Protein AF-A0A3G2G9F5-F1 (afdb_monomer_lite)

pLDDT: mean 75.47, std 19.1, range [37.78, 97.94]

Radius of gyration: 26.46 Å; chains: 1; bounding box: 76×38×50 Å

Foldseek 3Di:
DPPVVVVVVVVVPPPDDDDDDDDPDDDDPVQPDQDQKDKDQDDDDPDPDDRDPPQIKIFGDDSNHTAKIFKDFDQDPVRDTDIDRPKMWGWDDDDQWIWIWIQDPVRDIKIWIFGHDPNHTDDIDIDD

Sequence (128 aa):
MQKYLYILFILCLTSCSGNDDSSENQFNDSALLEPNKILTYYAELPTVGSLNSNWYYEFFYENGKLKRMNGKLVKQYNGIEMFSNSPYSTLSYSANQVIIEHSETDGDIKKVINTFDNDRLKKSEMYS

Structure (mmCIF, N/CA/C/O backbone):
data_AF-A0A3G2G9F5-F1
#
_entry.id   AF-A0A3G2G9F5-F1
#
loop_
_atom_site.group_PDB
_atom_site.id
_atom_site.type_symbol
_atom_site.label_atom_id
_atom_site.label_alt_id
_atom_site.label_comp_id
_atom_site.label_asym_id
_atom_site.label_entity_id
_atom_site.label_seq_id
_atom_site.pdbx_PDB_ins_code
_atom_site.Cartn_x
_atom_site.Cartn_y
_atom_site.Cartn_z
_atom_site.occupancy
_atom_site.B_iso_or_equiv
_atom_site.auth_seq_id
_atom_site.auth_comp_id
_atom_site.auth_asym_id
_atom_site.auth_atom_id
_atom_site.pdbx_PDB_model_num
ATOM 1 N N . MET A 1 1 ? -57.052 -12.149 -33.882 1.00 51.47 1 MET A N 1
ATOM 2 C CA . MET A 1 1 ? -55.911 -12.423 -32.982 1.00 51.47 1 MET A CA 1
ATOM 3 C C . MET A 1 1 ? -56.198 -11.861 -31.586 1.00 51.47 1 MET A C 1
ATOM 5 O O . MET A 1 1 ? -55.617 -10.864 -31.201 1.00 51.47 1 MET A O 1
ATOM 9 N N . GLN A 1 2 ? -57.141 -12.447 -30.839 1.00 51.53 2 GLN A N 1
ATOM 10 C CA . 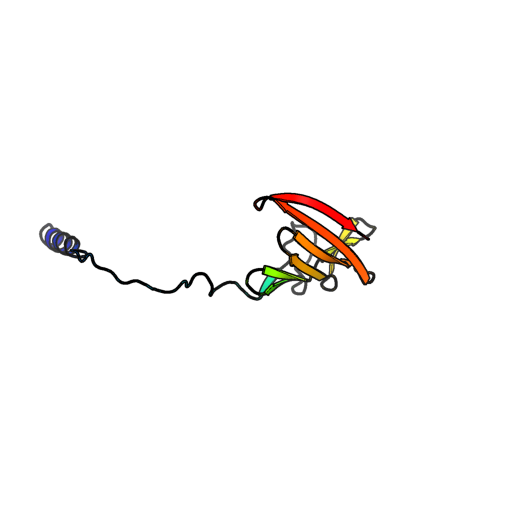GLN A 1 2 ? -57.460 -11.996 -29.466 1.00 51.53 2 GLN A CA 1
ATOM 11 C C . GLN A 1 2 ? -57.664 -13.153 -28.474 1.00 51.53 2 GLN A C 1
ATOM 13 O O . GLN A 1 2 ? -57.792 -12.917 -27.282 1.00 51.53 2 GLN A O 1
ATOM 18 N N . LYS A 1 3 ? -57.651 -14.415 -28.931 1.00 53.75 3 LYS A N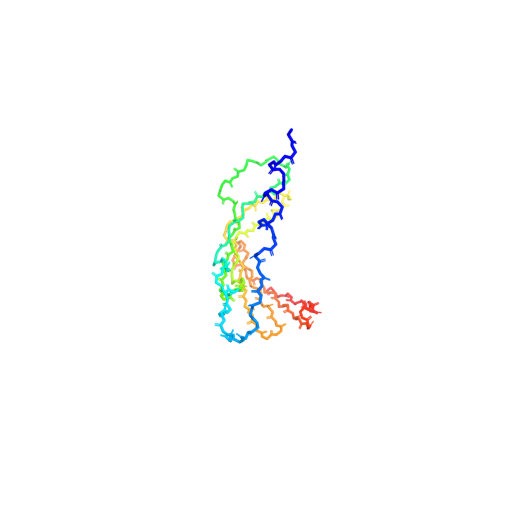 1
ATOM 19 C CA . LYS A 1 3 ? -57.916 -15.579 -28.066 1.00 53.75 3 LYS A CA 1
ATOM 20 C C . LYS A 1 3 ? -56.656 -16.170 -27.419 1.00 53.75 3 LYS A C 1
ATOM 22 O O . LYS A 1 3 ? -56.751 -16.763 -26.356 1.00 53.75 3 LYS A O 1
ATOM 27 N N . TYR A 1 4 ? -55.478 -15.948 -28.008 1.00 57.66 4 TYR A N 1
ATOM 28 C CA . TYR A 1 4 ? -54.206 -16.445 -27.463 1.00 57.66 4 TYR A CA 1
ATOM 29 C C . TYR A 1 4 ? -53.607 -15.543 -26.372 1.00 57.66 4 TYR A C 1
ATOM 31 O O . TYR A 1 4 ? -52.777 -15.999 -25.596 1.00 57.66 4 TYR A O 1
ATOM 39 N N . LEU A 1 5 ? -54.060 -14.287 -26.270 1.00 56.94 5 LEU A N 1
ATOM 40 C CA . LEU A 1 5 ? -53.585 -13.340 -25.253 1.00 56.94 5 LEU A CA 1
ATOM 41 C C . LEU A 1 5 ? -54.119 -13.659 -23.846 1.00 56.94 5 LEU A C 1
ATOM 43 O O . LEU A 1 5 ? -53.449 -13.373 -22.861 1.00 56.94 5 LEU A O 1
ATOM 47 N N . TYR A 1 6 ? -55.281 -14.309 -23.747 1.00 57.06 6 TYR A N 1
ATOM 48 C CA . TYR A 1 6 ? -55.882 -14.659 -22.457 1.00 57.06 6 TYR A CA 1
ATOM 49 C C . TYR A 1 6 ? -55.204 -15.850 -21.768 1.00 57.06 6 TYR A C 1
ATOM 51 O O . TYR A 1 6 ? -55.180 -15.905 -20.543 1.00 57.06 6 TYR A O 1
ATOM 59 N N . ILE A 1 7 ? -54.609 -16.774 -22.529 1.00 60.19 7 ILE A N 1
ATOM 60 C CA . ILE A 1 7 ? -53.937 -17.954 -21.960 1.00 60.19 7 ILE A CA 1
ATOM 61 C C . ILE A 1 7 ? -52.603 -17.562 -21.303 1.00 60.19 7 ILE A C 1
ATOM 63 O O . ILE A 1 7 ? -52.233 -18.138 -20.284 1.00 60.19 7 ILE A O 1
ATOM 67 N N . LEU A 1 8 ? -51.918 -16.533 -21.820 1.00 57.06 8 LEU A N 1
ATOM 68 C CA . LEU A 1 8 ? -50.660 -16.050 -21.242 1.00 57.06 8 LEU A CA 1
ATOM 69 C C . LEU A 1 8 ? -50.870 -15.316 -19.904 1.00 57.06 8 LEU A C 1
ATOM 71 O O . LEU A 1 8 ? -50.005 -15.360 -19.038 1.00 57.06 8 LEU A O 1
ATOM 75 N N . PHE A 1 9 ? -52.026 -14.672 -19.714 1.00 56.81 9 PHE A N 1
ATOM 76 C CA . PHE A 1 9 ? -52.287 -13.844 -18.531 1.00 56.81 9 PHE A CA 1
ATOM 77 C C . PHE A 1 9 ? -52.652 -14.664 -17.280 1.00 56.81 9 PHE A C 1
ATOM 79 O O . PHE A 1 9 ? -52.413 -14.223 -16.160 1.00 56.81 9 PHE A O 1
ATOM 86 N N . ILE A 1 10 ? -53.185 -15.880 -17.450 1.00 59.94 10 ILE A N 1
ATOM 87 C CA . ILE A 1 10 ? -53.574 -16.755 -16.328 1.00 59.94 10 ILE A CA 1
ATOM 88 C C . ILE A 1 10 ? -52.352 -17.474 -15.720 1.00 59.94 10 ILE A C 1
ATOM 90 O O . ILE A 1 10 ? -52.340 -17.758 -14.526 1.00 59.94 10 ILE A O 1
ATOM 94 N N . LEU A 1 11 ? -51.284 -17.689 -16.499 1.00 56.62 11 LEU A N 1
ATOM 95 C CA . LEU A 1 11 ? -50.039 -18.318 -16.030 1.00 56.62 11 LEU A CA 1
ATOM 96 C C . LEU A 1 11 ? -49.161 -17.404 -15.155 1.00 56.62 11 LEU A C 1
ATOM 98 O O . LEU A 1 11 ? -48.253 -17.898 -14.494 1.00 56.62 11 LEU A O 1
ATOM 102 N N . CYS A 1 12 ? -49.432 -16.095 -15.102 1.00 57.22 12 CYS A N 1
ATOM 103 C CA . CYS A 1 12 ? -48.667 -15.155 -14.274 1.00 57.22 12 CYS A CA 1
ATOM 104 C C . CYS A 1 12 ? -49.163 -15.036 -12.822 1.00 57.22 12 CYS A C 1
ATOM 106 O O . CYS A 1 12 ? -48.527 -14.340 -12.036 1.00 57.22 12 CYS A O 1
ATOM 108 N N . LEU A 1 13 ? -50.270 -15.689 -12.444 1.00 57.03 13 LEU A N 1
ATOM 109 C CA . LEU A 1 13 ? -50.886 -15.518 -11.118 1.00 57.03 13 LEU A CA 1
ATOM 110 C C . LEU A 1 13 ? -50.685 -16.706 -10.158 1.00 57.03 13 LEU A C 1
ATOM 112 O O . LEU A 1 13 ? -51.228 -16.682 -9.057 1.00 57.03 13 LEU A O 1
ATOM 116 N N . THR A 1 14 ? -49.901 -17.730 -10.525 1.00 56.88 14 THR A N 1
ATOM 117 C CA . THR A 1 14 ? -49.700 -18.936 -9.688 1.00 56.88 14 THR A CA 1
ATOM 118 C C . THR A 1 14 ? -48.262 -19.186 -9.228 1.00 56.88 14 THR A C 1
ATOM 120 O O . THR A 1 14 ? -47.968 -20.271 -8.732 1.00 56.88 14 THR A O 1
ATOM 123 N N . SER A 1 15 ? -47.356 -18.213 -9.331 1.00 47.09 15 SER A N 1
ATOM 124 C CA . SER A 1 15 ? -46.030 -18.315 -8.706 1.00 47.09 15 SER A CA 1
ATOM 125 C C . SER A 1 15 ? -45.954 -17.401 -7.482 1.00 47.09 15 SER A C 1
ATOM 127 O O . SER A 1 15 ? -45.954 -16.183 -7.621 1.00 47.09 15 SER A O 1
ATOM 129 N N . CYS A 1 16 ? -45.866 -18.039 -6.310 1.00 52.16 16 CYS A N 1
ATOM 130 C CA . CYS A 1 16 ? -45.730 -17.494 -4.949 1.00 52.16 16 CYS A CA 1
ATOM 131 C C . CYS A 1 16 ? -47.026 -17.278 -4.149 1.00 52.16 16 CYS A C 1
ATOM 133 O O . CYS A 1 16 ? -47.279 -16.212 -3.595 1.00 52.16 16 CYS A O 1
ATOM 135 N N . SER A 1 17 ? -47.794 -18.362 -4.000 1.00 46.00 17 SER A N 1
ATOM 136 C CA . SER A 1 17 ? -48.597 -18.619 -2.799 1.00 46.00 17 SER A CA 1
ATOM 137 C C . SER A 1 17 ? -47.723 -19.302 -1.735 1.00 46.00 17 SER A C 1
ATOM 139 O O . SER A 1 17 ? -47.379 -20.467 -1.902 1.00 46.00 17 SER A O 1
ATOM 141 N N . GLY A 1 18 ? -47.384 -18.537 -0.692 1.00 47.59 18 GLY A N 1
ATOM 142 C CA . GLY A 1 18 ? -47.206 -18.895 0.726 1.00 47.59 18 GLY A CA 1
ATOM 143 C C . GLY A 1 18 ? -46.515 -20.197 1.147 1.00 47.59 18 GLY A C 1
ATOM 144 O O . GLY A 1 18 ? -47.042 -21.283 0.932 1.00 47.59 18 GLY A O 1
ATOM 145 N N . ASN A 1 19 ? -45.436 -20.043 1.921 1.00 42.97 19 ASN A N 1
ATOM 146 C CA . ASN A 1 19 ? -45.363 -20.611 3.271 1.00 42.97 19 ASN A CA 1
ATOM 147 C C . ASN A 1 19 ? -44.388 -19.777 4.124 1.00 42.97 19 ASN A C 1
ATOM 149 O O . ASN A 1 19 ? -43.193 -19.733 3.837 1.00 42.97 19 ASN A O 1
ATOM 153 N N . ASP A 1 20 ? -44.919 -19.114 5.153 1.00 56.81 20 ASP A N 1
ATOM 154 C CA . ASP A 1 20 ? -44.152 -18.743 6.342 1.00 56.81 20 ASP A CA 1
ATOM 155 C C . ASP A 1 20 ? -43.843 -20.040 7.103 1.00 56.81 20 ASP A C 1
ATOM 157 O O . ASP A 1 20 ? -44.770 -20.776 7.431 1.00 56.81 20 ASP A O 1
ATOM 161 N N . ASP A 1 21 ? -42.561 -20.355 7.299 1.00 44.06 21 ASP A N 1
ATOM 162 C CA . ASP A 1 21 ? -42.009 -20.853 8.568 1.00 44.06 21 ASP A CA 1
ATOM 163 C C . ASP A 1 21 ? -40.514 -21.192 8.426 1.00 44.06 21 ASP A C 1
ATOM 165 O O . ASP A 1 21 ? -40.097 -22.016 7.615 1.00 44.06 21 ASP A O 1
ATOM 169 N N . SER A 1 22 ? -39.723 -20.510 9.257 1.00 49.06 22 SER A N 1
ATOM 170 C CA . SER A 1 22 ? -38.425 -20.898 9.822 1.00 49.06 22 SER A CA 1
ATOM 171 C C . SER A 1 22 ? -37.536 -21.887 9.049 1.00 49.06 22 SER A C 1
ATOM 173 O O . SER A 1 22 ? -37.674 -23.106 9.160 1.00 49.06 22 SER A O 1
ATOM 175 N N . SER A 1 23 ? -36.457 -21.359 8.478 1.00 38.97 23 SER A N 1
ATOM 176 C CA . SER A 1 23 ? -35.171 -22.057 8.475 1.00 38.97 23 SER A CA 1
ATOM 177 C C . SER A 1 23 ? -34.062 -21.056 8.779 1.00 38.97 23 SER A C 1
ATOM 179 O O . SER A 1 23 ? -33.673 -20.247 7.937 1.00 38.97 23 SER A O 1
ATOM 181 N N . GLU A 1 24 ? -33.599 -21.104 10.027 1.00 39.72 24 GLU A N 1
ATOM 182 C CA . GLU A 1 24 ? -32.298 -20.599 10.445 1.00 39.72 24 GLU A CA 1
ATOM 183 C C . GLU A 1 24 ? -31.192 -21.125 9.513 1.00 39.72 24 GLU A C 1
ATOM 185 O O . GLU A 1 24 ? -31.254 -22.252 9.021 1.00 39.72 24 GLU A O 1
ATOM 190 N N . ASN A 1 25 ? -30.137 -20.323 9.357 1.00 44.91 25 ASN A N 1
ATOM 191 C CA . ASN A 1 25 ? -28.839 -20.704 8.800 1.00 44.91 25 ASN A CA 1
ATOM 192 C C . ASN A 1 25 ? -28.811 -21.122 7.321 1.00 44.91 25 ASN A C 1
ATOM 194 O O . ASN A 1 25 ? -28.642 -22.291 6.982 1.00 44.91 25 ASN A O 1
ATOM 198 N N . GLN A 1 26 ? -28.739 -20.128 6.435 1.00 37.78 26 GLN A N 1
ATOM 199 C CA . GLN A 1 26 ? -27.874 -20.247 5.261 1.00 37.78 26 GLN A CA 1
ATOM 200 C C . GLN A 1 26 ? -26.750 -19.220 5.358 1.00 37.78 26 GLN A C 1
ATOM 202 O O . GLN A 1 26 ? -26.914 -18.043 5.064 1.00 37.78 26 GLN A O 1
ATOM 207 N N . PHE A 1 27 ? -25.645 -19.725 5.909 1.00 39.97 27 PHE A N 1
ATOM 208 C CA . PHE A 1 27 ? -24.253 -19.367 5.660 1.00 39.97 27 PHE A CA 1
ATOM 209 C C . PHE A 1 27 ? -23.979 -17.987 5.043 1.00 39.97 27 PHE A C 1
ATOM 211 O O . PHE A 1 27 ? -24.272 -17.716 3.883 1.00 39.97 27 PHE A O 1
ATOM 218 N N . ASN A 1 28 ? -23.281 -17.174 5.836 1.00 41.59 28 ASN A N 1
ATOM 219 C CA . ASN A 1 28 ? -22.475 -16.036 5.412 1.00 41.59 28 ASN A CA 1
ATOM 220 C C . ASN A 1 28 ? -21.570 -16.406 4.218 1.00 41.59 28 ASN A C 1
ATOM 222 O O . ASN A 1 28 ? -20.438 -16.835 4.422 1.00 41.59 28 ASN A O 1
ATOM 226 N N . ASP A 1 29 ? -22.040 -16.213 2.987 1.00 44.72 29 ASP A N 1
ATOM 227 C CA . ASP A 1 29 ? -21.228 -16.414 1.773 1.00 44.72 29 ASP A CA 1
ATOM 228 C C . ASP A 1 29 ? -20.535 -15.118 1.304 1.00 44.72 29 ASP A C 1
ATOM 230 O O . ASP A 1 29 ? -19.817 -15.082 0.308 1.00 44.72 29 ASP A O 1
ATOM 234 N N . SER A 1 30 ? -20.678 -14.029 2.067 1.00 47.12 30 SER A N 1
ATOM 235 C CA . SER A 1 30 ? -20.002 -12.752 1.798 1.00 47.12 30 SER A CA 1
ATOM 236 C C . SER A 1 30 ? -18.502 -12.768 2.128 1.00 47.12 30 SER A C 1
ATOM 238 O O . SER A 1 30 ? -17.810 -11.799 1.840 1.00 47.12 30 SER A O 1
ATOM 240 N N . ALA A 1 31 ? -17.988 -13.845 2.736 1.00 50.66 31 ALA A N 1
ATOM 241 C CA . ALA A 1 31 ? -16.578 -13.988 3.108 1.00 50.66 31 ALA A CA 1
ATOM 242 C C . ALA A 1 31 ? -15.711 -14.682 2.033 1.00 50.66 31 ALA A C 1
ATOM 244 O O . ALA A 1 31 ? -14.516 -14.868 2.250 1.00 50.66 31 ALA A O 1
ATOM 245 N N . LEU A 1 32 ? -16.285 -15.099 0.895 1.00 51.31 32 LEU A N 1
ATOM 246 C CA . LEU A 1 32 ? -15.666 -16.099 0.009 1.00 51.31 32 LEU A CA 1
ATOM 247 C C . LEU A 1 32 ? -15.158 -15.593 -1.352 1.00 51.31 32 LEU A C 1
ATOM 249 O O . LEU A 1 32 ? -14.731 -16.405 -2.169 1.00 51.31 32 LEU A O 1
ATOM 253 N N . LEU A 1 33 ? -15.149 -14.282 -1.621 1.00 57.72 33 LEU A N 1
ATOM 254 C CA . LEU A 1 33 ? -14.726 -13.750 -2.930 1.00 57.72 33 LEU A CA 1
ATOM 255 C C . LEU A 1 33 ? -13.863 -12.478 -2.856 1.00 57.72 33 LEU A C 1
ATOM 257 O O . LEU A 1 33 ? -13.881 -11.664 -3.777 1.00 57.72 33 LEU A O 1
ATOM 261 N N . GLU A 1 34 ? -13.083 -12.283 -1.793 1.00 58.97 34 GLU A N 1
ATOM 262 C CA . GLU A 1 34 ? -12.085 -11.207 -1.792 1.00 58.97 34 GLU A CA 1
ATOM 263 C C . GLU A 1 34 ? -10.792 -11.692 -2.476 1.00 58.97 34 GLU A C 1
ATOM 265 O O . GLU A 1 34 ? -10.242 -12.730 -2.098 1.00 58.97 34 GLU A O 1
ATOM 270 N N . PRO A 1 35 ? -10.300 -11.004 -3.525 1.00 66.31 35 PRO A N 1
ATOM 271 C CA . PRO A 1 35 ? -9.149 -11.473 -4.279 1.00 66.31 35 PRO A CA 1
ATOM 272 C C . PRO A 1 35 ? -7.880 -11.388 -3.429 1.00 66.31 35 PRO A C 1
ATOM 274 O O . PRO A 1 35 ? -7.479 -10.314 -2.992 1.00 66.31 35 PRO A O 1
ATOM 277 N N . ASN A 1 36 ? -7.172 -12.509 -3.284 1.00 71.00 36 ASN A N 1
ATOM 278 C CA . ASN A 1 36 ? -5.865 -12.538 -2.616 1.00 71.00 36 ASN A CA 1
ATOM 279 C C . ASN A 1 36 ? -4.810 -11.674 -3.340 1.00 71.00 36 ASN A C 1
ATOM 281 O O . ASN A 1 36 ? -3.801 -11.290 -2.743 1.00 71.00 36 ASN A O 1
ATOM 285 N N . LYS A 1 37 ? -5.023 -11.369 -4.632 1.00 72.56 37 LYS A N 1
ATOM 286 C CA . LYS A 1 37 ? -4.145 -10.525 -5.447 1.00 72.56 37 LYS A CA 1
ATOM 287 C C . LYS A 1 37 ? -4.920 -9.727 -6.500 1.00 72.56 37 LYS A C 1
ATOM 289 O O . LYS A 1 37 ? -5.755 -10.296 -7.197 1.00 72.56 37 LYS A O 1
ATOM 294 N N . ILE A 1 38 ? -4.582 -8.447 -6.671 1.00 78.94 38 ILE A N 1
ATOM 295 C CA . ILE A 1 38 ? -5.046 -7.599 -7.785 1.00 78.94 38 ILE A CA 1
ATOM 296 C C . ILE A 1 38 ? -3.829 -7.095 -8.569 1.00 78.94 38 ILE A C 1
ATOM 298 O O . ILE A 1 38 ? -2.797 -6.765 -7.982 1.00 78.94 38 ILE A O 1
ATOM 302 N N . LEU A 1 39 ? -3.956 -7.044 -9.897 1.00 73.56 39 LEU A N 1
ATOM 303 C CA . LEU A 1 39 ? -2.978 -6.458 -10.810 1.00 73.56 39 LEU A CA 1
ATOM 304 C C . LEU A 1 39 ? -3.631 -5.302 -11.563 1.00 73.56 39 LEU A C 1
ATOM 306 O O . LEU A 1 39 ? -4.647 -5.502 -12.226 1.00 73.56 39 LEU A O 1
ATOM 310 N N . THR A 1 40 ? -3.024 -4.119 -11.492 1.00 73.56 40 THR A N 1
ATOM 311 C CA . THR A 1 40 ? -3.464 -2.950 -12.262 1.00 73.56 40 THR A CA 1
ATOM 312 C C . THR A 1 40 ? -2.298 -2.434 -13.085 1.00 73.56 40 THR A C 1
ATOM 314 O O . THR A 1 40 ? -1.278 -2.021 -12.532 1.00 73.56 40 THR A O 1
ATOM 317 N N . TYR A 1 41 ? -2.448 -2.449 -14.408 1.00 67.44 41 TYR A N 1
ATOM 318 C CA . TYR A 1 41 ? -1.479 -1.831 -15.307 1.00 67.44 41 TYR A CA 1
ATOM 319 C C . TYR A 1 41 ? -1.506 -0.319 -15.147 1.00 67.44 41 TYR A C 1
ATOM 321 O O . TYR A 1 41 ? -2.565 0.286 -14.968 1.00 67.44 41 TYR A O 1
ATOM 329 N N . TYR A 1 42 ? -0.331 0.287 -15.226 1.00 61.31 42 TYR A N 1
ATOM 330 C CA . TYR A 1 42 ? -0.228 1.732 -15.220 1.00 61.31 42 TYR A CA 1
ATOM 331 C C . TYR A 1 42 ? -0.890 2.312 -16.482 1.00 61.31 42 TYR A C 1
ATOM 333 O O . TYR A 1 42 ? -0.477 2.016 -17.604 1.00 61.31 42 TYR A O 1
ATOM 341 N N . ALA A 1 43 ? -1.942 3.109 -16.287 1.00 54.03 43 ALA A N 1
ATOM 342 C CA . ALA A 1 43 ? -2.643 3.830 -17.342 1.00 54.03 43 ALA A CA 1
ATOM 343 C C . ALA A 1 43 ? -2.277 5.314 -17.236 1.00 54.03 43 ALA A C 1
ATOM 345 O O . ALA A 1 43 ? -2.792 6.034 -16.382 1.00 54.03 43 ALA A O 1
ATOM 346 N N . GLU A 1 44 ? -1.343 5.753 -18.071 1.00 55.88 44 GLU A N 1
ATOM 347 C CA . GLU A 1 44 ? -0.921 7.150 -18.136 1.00 55.88 44 GLU A CA 1
ATOM 348 C C . GLU A 1 44 ? -1.937 7.969 -18.965 1.00 55.88 44 GLU A C 1
ATOM 350 O O . GLU A 1 44 ? -2.469 7.485 -19.970 1.00 55.88 44 GLU A O 1
ATOM 355 N N . LEU A 1 45 ? -2.210 9.222 -18.566 1.00 47.84 45 LEU A N 1
ATOM 356 C CA . LEU A 1 45 ? -2.704 10.254 -19.499 1.00 47.84 45 LEU A CA 1
ATOM 357 C C . LEU A 1 45 ? -1.709 10.353 -20.673 1.00 47.84 45 LEU A C 1
ATOM 359 O O . LEU A 1 45 ? -0.563 9.968 -20.480 1.00 47.84 45 LEU A O 1
ATOM 363 N N . PRO A 1 46 ? -2.080 10.833 -21.878 1.00 46.44 46 PRO A N 1
ATOM 364 C CA . PRO A 1 46 ? -1.252 10.684 -23.075 1.00 46.44 46 PRO A CA 1
ATOM 365 C C . PRO A 1 46 ? -0.029 11.613 -23.037 1.00 46.44 46 PRO A C 1
ATOM 367 O O . PRO A 1 46 ? 0.051 12.614 -23.743 1.00 46.44 46 PRO A O 1
ATOM 370 N N . THR A 1 47 ? 0.940 11.288 -22.195 1.00 51.62 47 THR A N 1
ATOM 371 C CA . THR A 1 47 ? 2.341 11.620 -22.365 1.00 51.62 47 THR A CA 1
ATOM 372 C C . THR A 1 47 ? 2.985 10.507 -23.175 1.00 51.62 47 THR A C 1
ATOM 374 O O . THR A 1 47 ? 2.446 9.413 -23.315 1.00 51.62 47 THR A O 1
ATOM 377 N N . VAL A 1 48 ? 4.093 10.838 -23.827 1.00 49.66 48 VAL A N 1
ATOM 378 C CA . VAL A 1 48 ? 4.726 10.063 -24.898 1.00 49.66 48 VAL A CA 1
ATOM 379 C C . VAL A 1 48 ? 5.362 8.784 -24.330 1.00 49.66 48 VAL A C 1
ATOM 381 O O . VAL A 1 48 ? 6.577 8.678 -24.223 1.00 49.66 48 VAL A O 1
ATOM 384 N N . GLY A 1 49 ? 4.544 7.827 -23.903 1.00 53.91 49 GLY A N 1
ATOM 385 C CA . GLY A 1 49 ? 4.960 6.583 -23.275 1.00 53.91 49 GLY A CA 1
ATOM 386 C C . GLY A 1 49 ? 4.396 5.398 -24.041 1.00 53.91 49 GLY A C 1
ATOM 387 O O . GLY A 1 49 ? 3.184 5.246 -24.179 1.00 53.91 49 GLY A O 1
ATOM 388 N N . SER A 1 50 ? 5.269 4.532 -24.554 1.00 59.09 50 SER A N 1
ATOM 389 C CA . SER A 1 50 ? 4.842 3.198 -24.972 1.00 59.09 50 SER A CA 1
ATOM 390 C C . SER A 1 50 ? 4.279 2.473 -23.750 1.00 59.09 50 SER A C 1
ATOM 392 O O . SER A 1 50 ? 4.985 2.370 -22.745 1.00 59.09 50 SER A O 1
ATOM 394 N N . LEU A 1 51 ? 3.054 1.949 -23.838 1.00 65.06 51 LEU A N 1
ATOM 395 C CA . LEU A 1 51 ? 2.501 1.024 -22.845 1.00 65.06 51 LEU A CA 1
ATOM 396 C C . LEU A 1 51 ? 3.507 -0.110 -22.607 1.00 65.06 51 LEU A C 1
ATOM 398 O O . LEU A 1 51 ? 3.696 -0.977 -23.460 1.00 65.06 51 LEU A O 1
ATOM 402 N N . ASN A 1 52 ? 4.188 -0.077 -21.464 1.00 71.81 52 ASN A N 1
ATOM 403 C CA . ASN A 1 52 ? 5.134 -1.111 -21.080 1.00 71.81 52 ASN A CA 1
ATOM 404 C C . ASN A 1 52 ? 4.377 -2.166 -20.272 1.00 71.81 52 ASN A C 1
ATOM 406 O O . ASN A 1 52 ? 3.949 -1.908 -19.150 1.00 71.81 52 ASN A O 1
ATOM 410 N N . SER A 1 53 ? 4.223 -3.367 -20.830 1.00 76.12 53 SER A N 1
ATOM 411 C CA . SER A 1 53 ? 3.510 -4.476 -20.180 1.00 76.12 53 SER A CA 1
ATOM 412 C C . SER A 1 53 ? 4.136 -4.922 -18.856 1.00 76.12 53 SER A C 1
ATOM 414 O O . SER A 1 53 ? 3.494 -5.630 -18.085 1.00 76.12 53 SER A O 1
ATOM 416 N N . ASN A 1 54 ? 5.376 -4.515 -18.579 1.00 81.62 54 ASN A N 1
ATOM 417 C CA . ASN A 1 54 ? 6.065 -4.807 -17.329 1.00 81.62 54 ASN A CA 1
ATOM 418 C C . ASN A 1 54 ? 5.797 -3.751 -16.247 1.00 81.62 54 ASN A C 1
ATOM 420 O O . ASN A 1 54 ? 6.368 -3.853 -15.166 1.00 81.62 54 ASN A O 1
ATOM 424 N N . TRP A 1 55 ? 4.988 -2.722 -16.518 1.00 84.00 55 TRP A N 1
ATOM 425 C CA . TRP A 1 55 ? 4.632 -1.684 -15.548 1.00 84.00 55 TRP A CA 1
ATOM 426 C C . TRP A 1 55 ? 3.241 -1.938 -14.983 1.00 84.00 55 TRP A C 1
ATOM 428 O O . TRP A 1 55 ? 2.217 -1.644 -15.607 1.00 84.00 55 TRP A O 1
ATOM 438 N N . TYR A 1 56 ? 3.207 -2.502 -13.784 1.00 83.81 56 TYR A N 1
ATOM 439 C CA . TYR A 1 56 ? 1.969 -2.826 -13.100 1.00 83.81 56 TYR A CA 1
ATOM 440 C C . TYR A 1 56 ? 2.141 -2.699 -11.592 1.00 83.81 56 TYR A C 1
ATOM 442 O O . TYR A 1 56 ? 3.205 -2.963 -11.036 1.00 83.81 56 TYR A O 1
ATOM 450 N N . TYR A 1 57 ? 1.064 -2.302 -10.928 1.00 88.25 57 TYR A N 1
ATOM 451 C CA . TYR A 1 57 ? 0.956 -2.406 -9.485 1.00 88.25 57 TYR A CA 1
ATOM 452 C C . TYR A 1 57 ? 0.493 -3.810 -9.117 1.00 88.25 57 TYR A C 1
ATOM 454 O O . TYR A 1 57 ? -0.434 -4.348 -9.732 1.00 88.25 57 TYR A O 1
ATOM 462 N N . GLU A 1 58 ? 1.110 -4.382 -8.089 1.00 91.94 58 GLU A N 1
ATOM 463 C CA . GLU A 1 58 ? 0.642 -5.625 -7.479 1.00 91.94 58 GLU A CA 1
ATOM 464 C C . GLU A 1 58 ? 0.123 -5.342 -6.084 1.00 91.94 58 GLU A C 1
ATOM 466 O O . GLU A 1 58 ? 0.837 -4.773 -5.262 1.00 91.94 58 GLU A O 1
ATOM 471 N N . PHE A 1 59 ? -1.086 -5.800 -5.797 1.00 92.88 59 PHE A N 1
ATOM 472 C CA . PHE A 1 59 ? -1.703 -5.687 -4.484 1.00 92.88 59 PHE A CA 1
ATOM 473 C C . PHE A 1 59 ? -1.891 -7.086 -3.919 1.00 92.88 59 PHE A C 1
ATOM 475 O O . PHE A 1 59 ? -2.465 -7.938 -4.592 1.00 92.88 59 PHE A O 1
ATOM 482 N N . PHE A 1 60 ? -1.413 -7.324 -2.704 1.00 93.94 60 PHE A N 1
ATOM 483 C CA . PHE A 1 60 ? -1.533 -8.599 -2.002 1.00 93.94 60 PHE A CA 1
ATOM 484 C C . PHE A 1 60 ? -2.441 -8.411 -0.798 1.00 93.94 60 PHE A C 1
ATOM 486 O O . PHE A 1 60 ? -2.194 -7.514 0.011 1.00 93.94 60 PHE A O 1
ATOM 493 N N . TYR A 1 61 ? -3.452 -9.260 -0.667 1.00 92.31 61 TYR A N 1
ATOM 494 C CA . TYR A 1 61 ? -4.431 -9.207 0.413 1.00 92.31 61 TYR A CA 1
ATOM 495 C C . TYR A 1 61 ? -4.299 -10.431 1.317 1.00 92.31 61 TYR A C 1
ATOM 497 O O . TYR A 1 61 ? -3.986 -11.528 0.862 1.00 92.31 61 TYR A O 1
ATOM 505 N N . GLU A 1 62 ? -4.551 -10.232 2.604 1.00 91.56 62 GLU A N 1
ATOM 506 C CA . GLU A 1 62 ? -4.619 -11.282 3.613 1.00 91.56 62 GLU A CA 1
ATOM 507 C C . GLU A 1 62 ? -5.821 -10.998 4.518 1.00 91.56 62 GLU A C 1
ATOM 509 O O . GLU A 1 62 ? -5.924 -9.912 5.093 1.00 91.56 62 GLU A O 1
ATOM 514 N N . ASN A 1 63 ? -6.747 -11.958 4.628 1.00 90.25 63 ASN A N 1
ATOM 515 C CA . ASN A 1 63 ? -7.992 -11.814 5.398 1.00 90.25 63 ASN A CA 1
ATOM 516 C C . ASN A 1 63 ? -8.762 -10.522 5.050 1.00 90.25 63 ASN A C 1
ATOM 518 O O . ASN A 1 63 ? -9.167 -9.773 5.941 1.00 90.25 63 ASN A O 1
ATOM 522 N N . GLY A 1 64 ? -8.856 -10.211 3.755 1.00 87.19 64 GLY A N 1
ATOM 523 C CA . GLY A 1 64 ? -9.539 -9.017 3.250 1.00 87.19 64 GLY A CA 1
ATOM 524 C C . GLY A 1 64 ? -8.809 -7.692 3.421 1.00 87.19 64 GLY A C 1
ATOM 525 O O . GLY A 1 64 ? -9.292 -6.643 2.998 1.00 87.19 64 GLY A O 1
ATOM 526 N N . LYS A 1 65 ? -7.617 -7.704 4.019 1.00 90.94 65 LYS A N 1
ATOM 527 C CA . LYS A 1 65 ? -6.824 -6.498 4.258 1.00 90.94 65 LYS A CA 1
ATOM 528 C C . LYS A 1 65 ? -5.633 -6.455 3.317 1.00 90.94 65 LYS A C 1
ATOM 530 O O . LYS A 1 65 ? -4.940 -7.453 3.138 1.00 90.94 65 LYS A O 1
ATOM 535 N N . LEU A 1 66 ? -5.370 -5.289 2.730 1.00 93.69 66 LEU A N 1
ATOM 536 C CA . LEU A 1 66 ? -4.199 -5.083 1.879 1.00 93.69 66 LEU A CA 1
ATOM 537 C C . LEU A 1 66 ? -2.932 -5.262 2.721 1.00 93.69 66 LEU A C 1
ATOM 539 O O . LEU A 1 66 ? -2.676 -4.466 3.611 1.00 93.69 66 LEU A O 1
ATOM 543 N N . LYS A 1 67 ? -2.121 -6.280 2.444 1.00 96.25 67 LYS A N 1
ATOM 544 C CA . LYS A 1 67 ? -0.893 -6.578 3.189 1.00 96.25 67 LYS A CA 1
ATOM 545 C C . LYS A 1 67 ? 0.343 -5.945 2.563 1.00 96.25 67 LYS A C 1
ATOM 547 O O . LYS A 1 67 ? 1.248 -5.509 3.278 1.00 96.25 67 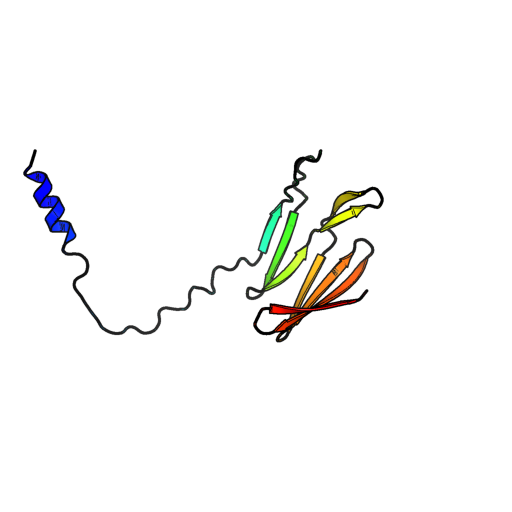LYS A O 1
ATOM 552 N N . ARG A 1 68 ? 0.392 -5.909 1.231 1.00 95.06 68 ARG A N 1
ATOM 553 C CA . ARG A 1 68 ? 1.533 -5.390 0.476 1.00 95.06 68 ARG A CA 1
ATOM 554 C C . ARG A 1 68 ? 1.094 -4.789 -0.850 1.00 95.06 68 ARG A C 1
ATOM 556 O O . ARG A 1 68 ? 0.188 -5.306 -1.495 1.00 95.06 68 ARG A O 1
ATOM 563 N N . MET A 1 69 ? 1.787 -3.739 -1.265 1.00 94.81 69 MET A N 1
ATOM 564 C CA . MET A 1 69 ? 1.713 -3.168 -2.604 1.00 94.81 69 MET A CA 1
ATOM 565 C C . MET A 1 69 ? 3.116 -3.137 -3.213 1.00 94.81 69 MET A C 1
ATOM 567 O O . MET A 1 69 ? 4.039 -2.668 -2.553 1.00 94.81 69 MET A O 1
ATOM 571 N N . ASN A 1 70 ? 3.284 -3.612 -4.443 1.00 92.25 70 ASN A N 1
ATOM 572 C CA . ASN A 1 70 ? 4.506 -3.429 -5.232 1.00 92.25 70 ASN A CA 1
ATOM 573 C C . ASN A 1 70 ? 4.241 -2.445 -6.371 1.00 92.25 70 ASN A C 1
ATOM 575 O O . ASN A 1 70 ? 3.111 -2.340 -6.854 1.00 92.25 70 ASN A O 1
ATOM 579 N N . GLY A 1 71 ? 5.301 -1.791 -6.836 1.00 88.06 71 GLY A N 1
ATOM 580 C CA . GLY A 1 71 ? 5.216 -0.837 -7.931 1.00 88.06 71 GLY A CA 1
ATOM 581 C C . GLY A 1 71 ? 5.013 0.587 -7.427 1.00 88.06 71 GLY A C 1
ATOM 582 O O . GLY A 1 71 ? 4.236 0.851 -6.506 1.00 88.06 71 GLY A O 1
ATOM 583 N N . LYS A 1 72 ? 5.739 1.528 -8.026 1.00 86.31 72 LYS A N 1
ATOM 584 C CA . LYS A 1 72 ? 5.654 2.954 -7.708 1.00 86.31 72 LYS A CA 1
ATOM 585 C C . LYS A 1 72 ? 6.040 3.778 -8.925 1.00 86.31 72 LYS A C 1
ATOM 587 O O . LYS A 1 72 ? 7.005 3.464 -9.619 1.00 86.31 72 LYS A O 1
ATOM 592 N N . LEU A 1 73 ? 5.317 4.873 -9.129 1.00 83.31 73 LEU A N 1
ATOM 593 C CA . LEU A 1 73 ? 5.746 5.930 -10.028 1.00 83.31 73 LEU A CA 1
ATOM 594 C C . LEU A 1 73 ? 6.733 6.821 -9.268 1.00 83.31 73 LEU A C 1
ATOM 596 O O . LEU A 1 73 ? 6.382 7.431 -8.255 1.00 83.31 73 LEU A O 1
ATOM 600 N N . VAL A 1 74 ? 7.989 6.826 -9.702 1.00 80.06 74 VAL A N 1
ATOM 601 C CA . VAL A 1 74 ? 9.072 7.555 -9.043 1.00 80.06 74 VAL A CA 1
ATOM 602 C C . VAL A 1 74 ? 9.384 8.800 -9.855 1.00 80.06 74 VAL A C 1
ATOM 604 O O . VAL A 1 74 ? 9.690 8.721 -11.044 1.00 80.06 74 VAL A O 1
ATOM 607 N N . LYS A 1 75 ? 9.341 9.959 -9.202 1.00 77.06 75 LYS A N 1
ATOM 608 C CA . LYS A 1 75 ? 9.746 11.220 -9.815 1.00 77.06 75 LYS A CA 1
ATOM 609 C C . LYS A 1 75 ? 11.268 11.321 -9.808 1.00 77.06 75 LYS A C 1
ATOM 611 O O . LYS A 1 75 ? 11.883 11.321 -8.744 1.00 77.06 75 LYS A O 1
ATOM 616 N N . GLN A 1 76 ? 11.878 11.404 -10.984 1.00 73.56 76 GLN A N 1
ATOM 617 C CA . GLN A 1 76 ? 13.305 11.678 -11.114 1.00 73.56 76 GLN A CA 1
ATOM 618 C C . GLN A 1 76 ? 13.590 13.181 -10.993 1.00 73.56 76 GLN A C 1
ATOM 620 O O . GLN A 1 76 ? 12.707 14.022 -11.177 1.00 73.56 76 GLN A O 1
ATOM 625 N N . TYR A 1 77 ? 14.856 13.521 -10.732 1.00 67.50 77 TYR A N 1
ATOM 626 C CA . TYR A 1 77 ? 15.337 14.899 -10.555 1.00 67.50 77 TYR A CA 1
ATOM 627 C C . TYR A 1 77 ? 14.961 15.856 -11.698 1.00 67.50 77 TYR A C 1
ATOM 629 O O . TYR A 1 77 ? 14.795 17.050 -11.466 1.00 67.50 77 TYR A O 1
ATOM 637 N N . ASN A 1 78 ? 14.752 15.339 -12.910 1.00 76.81 78 ASN A N 1
ATOM 638 C CA . ASN A 1 78 ? 14.445 16.145 -14.095 1.0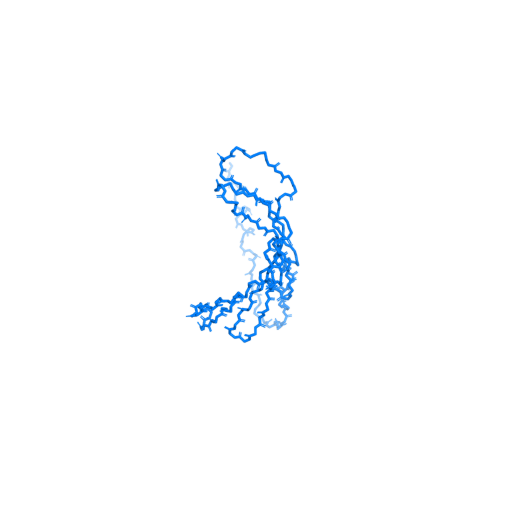0 76.81 78 ASN A CA 1
ATOM 639 C C . ASN A 1 78 ? 12.934 16.324 -14.332 1.00 76.81 78 ASN A C 1
ATOM 641 O O . ASN A 1 78 ? 12.526 16.744 -15.410 1.00 76.81 78 ASN A O 1
ATOM 645 N N . GLY A 1 79 ? 12.092 15.950 -13.362 1.00 71.94 79 GLY A N 1
ATOM 646 C CA . GLY A 1 79 ? 10.633 15.997 -13.489 1.00 71.94 79 GLY A CA 1
ATOM 647 C C . GLY A 1 79 ? 10.035 14.870 -14.334 1.00 71.94 79 GLY A C 1
ATOM 648 O O . GLY A 1 79 ? 8.818 14.802 -14.454 1.00 71.94 79 GLY A O 1
ATOM 649 N N . ILE A 1 80 ? 10.873 13.981 -14.878 1.00 76.25 80 ILE A N 1
ATOM 650 C CA . ILE A 1 80 ? 10.445 12.759 -15.561 1.00 76.25 80 ILE A CA 1
ATOM 651 C C . ILE A 1 80 ? 9.989 11.756 -14.506 1.00 76.25 80 ILE A C 1
ATOM 653 O O . ILE A 1 80 ? 10.714 11.470 -13.552 1.00 76.25 80 ILE A O 1
ATOM 657 N N . GLU A 1 81 ? 8.795 11.214 -14.688 1.00 77.75 81 GLU A N 1
ATOM 658 C CA . GLU A 1 81 ? 8.269 10.131 -13.872 1.00 77.75 81 GLU A CA 1
ATOM 659 C C . GLU A 1 81 ? 8.622 8.796 -14.535 1.00 77.75 81 GLU A C 1
ATOM 661 O O . GLU A 1 81 ? 8.473 8.625 -15.743 1.00 77.75 81 GLU A O 1
ATOM 666 N N . MET A 1 82 ? 9.164 7.859 -13.758 1.00 80.38 82 MET A N 1
ATOM 667 C CA . MET A 1 82 ? 9.487 6.515 -14.230 1.00 80.38 82 MET A CA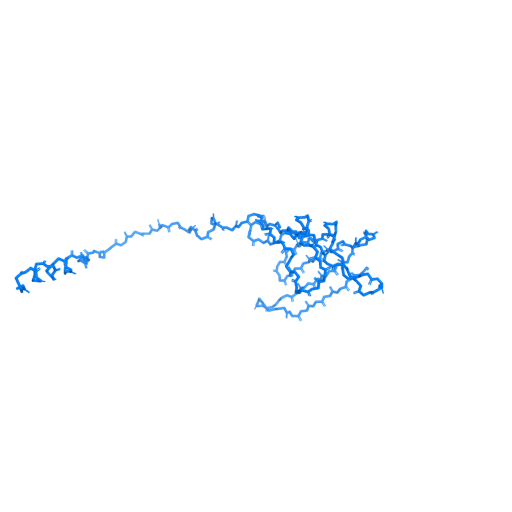 1
ATOM 668 C C . MET A 1 82 ? 8.856 5.492 -13.298 1.00 80.38 82 MET A C 1
ATOM 670 O O . MET A 1 82 ? 8.994 5.567 -12.075 1.00 80.38 82 MET A O 1
ATOM 674 N N . PHE A 1 83 ? 8.175 4.514 -13.885 1.00 85.00 83 PHE A N 1
ATOM 675 C CA . PHE A 1 83 ? 7.630 3.404 -13.128 1.00 85.00 83 PHE A CA 1
ATOM 676 C C . PHE A 1 83 ? 8.744 2.443 -12.701 1.00 85.00 83 PHE A C 1
ATOM 678 O O . PHE A 1 83 ? 9.585 2.049 -13.511 1.00 85.00 83 PHE A O 1
ATOM 685 N N . SER A 1 84 ? 8.729 2.029 -11.437 1.00 85.31 84 SER A N 1
ATOM 686 C CA . SER A 1 84 ? 9.624 1.005 -10.902 1.00 85.31 84 SER A CA 1
ATOM 687 C C . SER A 1 84 ? 8.827 -0.054 -10.154 1.00 85.31 84 SER A C 1
ATOM 689 O O . SER A 1 84 ? 8.019 0.274 -9.289 1.00 85.31 84 SER A O 1
ATOM 691 N N . ASN A 1 85 ? 9.092 -1.328 -10.456 1.00 83.56 85 ASN A N 1
ATOM 692 C CA . ASN A 1 85 ? 8.517 -2.476 -9.742 1.00 83.56 85 ASN A CA 1
ATOM 693 C C . ASN A 1 85 ? 9.217 -2.768 -8.405 1.00 83.56 85 ASN A C 1
ATOM 695 O O . ASN A 1 85 ? 8.685 -3.520 -7.595 1.00 83.56 85 ASN A O 1
ATOM 699 N N . SER A 1 86 ? 10.425 -2.229 -8.196 1.00 87.00 86 SER A N 1
ATOM 700 C CA . SER A 1 86 ? 11.262 -2.577 -7.039 1.00 87.00 86 SER A CA 1
ATOM 701 C C . SER A 1 86 ? 10.731 -2.027 -5.707 1.00 87.00 86 SER A C 1
ATOM 703 O O . SER A 1 86 ? 10.761 -2.771 -4.725 1.00 87.00 86 SER A O 1
ATOM 705 N N . PRO A 1 87 ? 10.253 -0.768 -5.623 1.00 89.81 87 PRO A N 1
ATOM 706 C CA . PRO A 1 87 ? 9.654 -0.253 -4.403 1.00 89.81 87 PRO A CA 1
ATOM 707 C C . PRO A 1 87 ? 8.410 -1.045 -4.008 1.00 89.81 87 PRO A C 1
ATOM 709 O O . PRO A 1 87 ? 7.560 -1.372 -4.843 1.00 89.81 87 PRO A O 1
ATOM 712 N N . TYR A 1 88 ? 8.279 -1.298 -2.713 1.00 92.44 88 TYR A N 1
ATOM 713 C CA . TYR A 1 88 ? 7.114 -1.921 -2.120 1.00 92.44 88 TYR A CA 1
ATOM 714 C C . TYR A 1 88 ? 6.651 -1.158 -0.881 1.00 92.44 88 TYR A C 1
ATOM 716 O O . TYR A 1 88 ? 7.377 -0.375 -0.275 1.00 92.44 88 TYR A O 1
ATOM 724 N N . SER A 1 89 ? 5.397 -1.387 -0.518 1.00 95.00 89 SER A N 1
ATOM 725 C CA . SER A 1 89 ? 4.778 -0.883 0.699 1.00 95.00 89 SER A CA 1
ATOM 726 C C . SER A 1 89 ? 4.175 -2.050 1.456 1.00 95.00 89 SER A C 1
ATOM 728 O O . SER A 1 89 ? 3.413 -2.814 0.867 1.00 95.00 89 SER A O 1
ATOM 730 N N . THR A 1 90 ? 4.483 -2.203 2.736 1.00 96.88 90 THR A N 1
ATOM 731 C CA . THR A 1 90 ? 3.842 -3.186 3.615 1.00 96.88 90 THR A CA 1
ATOM 732 C C . THR A 1 90 ? 2.901 -2.494 4.576 1.00 96.88 90 THR A C 1
ATOM 734 O O . THR A 1 90 ? 3.207 -1.423 5.092 1.00 96.88 90 THR A O 1
ATOM 737 N N . LEU A 1 91 ? 1.748 -3.114 4.818 1.00 97.50 91 LEU A N 1
ATOM 738 C CA . LEU A 1 91 ? 0.741 -2.603 5.732 1.00 97.50 91 LEU A CA 1
ATOM 739 C C . LEU A 1 91 ? 0.576 -3.559 6.915 1.00 97.50 91 LEU A C 1
ATOM 741 O O . LEU A 1 91 ? 0.547 -4.789 6.780 1.00 97.50 91 LEU A O 1
ATOM 745 N N . SER A 1 92 ? 0.453 -2.972 8.097 1.00 97.00 92 SER A N 1
ATOM 746 C CA . SER A 1 92 ? 0.152 -3.674 9.338 1.00 97.00 92 SER A CA 1
ATOM 747 C C . SER A 1 92 ? -0.985 -2.963 10.055 1.00 97.00 92 SER A C 1
ATOM 749 O O . SER A 1 92 ? -0.979 -1.743 10.198 1.00 97.00 92 SER A O 1
ATOM 751 N N . TYR A 1 93 ? -1.968 -3.737 10.499 1.00 95.12 93 TYR A N 1
ATOM 752 C CA . TYR A 1 93 ? -3.199 -3.233 11.099 1.00 95.12 93 TYR A CA 1
ATOM 753 C C . TYR A 1 93 ? -3.214 -3.594 12.580 1.00 95.12 93 TYR A C 1
ATOM 755 O O . TYR A 1 93 ? -3.009 -4.756 12.925 1.00 95.12 93 TYR A O 1
ATOM 763 N N . SER A 1 94 ? -3.475 -2.622 13.450 1.00 93.12 94 SER A N 1
ATOM 764 C CA . SER A 1 94 ? -3.589 -2.835 14.894 1.00 93.12 94 SER A CA 1
ATOM 765 C C . SER A 1 94 ? -4.643 -1.905 15.473 1.00 93.12 94 SER A C 1
ATOM 767 O O . SER A 1 94 ? -4.494 -0.694 15.365 1.00 93.12 94 SER A O 1
ATOM 769 N N . ALA A 1 95 ? -5.690 -2.459 16.092 1.00 92.75 95 ALA A N 1
ATOM 770 C CA . ALA A 1 95 ? -6.802 -1.701 16.670 1.00 92.75 95 ALA A CA 1
ATOM 771 C C . ALA A 1 95 ? -7.309 -0.587 15.728 1.00 92.75 95 ALA A C 1
ATOM 773 O O . ALA A 1 95 ? -7.905 -0.883 14.695 1.00 92.75 95 ALA A O 1
ATOM 774 N N . ASN A 1 96 ? -7.041 0.675 16.064 1.00 95.50 96 ASN A N 1
ATOM 775 C CA . ASN A 1 96 ? -7.430 1.854 15.298 1.00 95.50 96 ASN A CA 1
ATOM 776 C C . ASN A 1 96 ? -6.280 2.458 14.470 1.00 95.50 96 ASN A C 1
ATOM 778 O O . ASN A 1 96 ? -6.343 3.623 14.085 1.00 95.50 96 ASN A O 1
ATOM 782 N N . GLN A 1 97 ? -5.211 1.706 14.219 1.00 96.62 97 GLN A N 1
ATOM 783 C CA . GLN A 1 97 ? -4.033 2.158 13.492 1.00 96.62 97 GLN A CA 1
ATOM 784 C C . GLN A 1 97 ? -3.723 1.289 12.277 1.00 96.62 97 GLN A C 1
ATOM 786 O O . GLN A 1 97 ? -3.846 0.061 12.295 1.00 96.62 97 GLN A O 1
ATOM 791 N N . VAL A 1 98 ? -3.243 1.957 11.232 1.00 97.50 98 VAL A N 1
ATOM 792 C CA . VAL A 1 98 ? -2.617 1.344 10.064 1.00 97.50 98 VAL A CA 1
ATOM 793 C C . VAL A 1 98 ? -1.200 1.879 9.961 1.00 97.50 98 VAL A C 1
ATOM 795 O O . VAL A 1 98 ? -0.986 3.082 9.821 1.00 97.50 98 VAL A O 1
ATOM 798 N N . ILE A 1 99 ? -0.235 0.974 10.039 1.00 97.50 9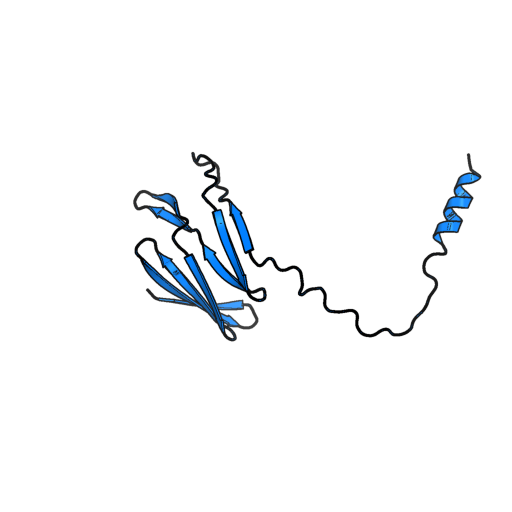9 ILE A N 1
ATOM 799 C CA . ILE A 1 99 ? 1.184 1.257 9.861 1.00 97.50 99 ILE A CA 1
ATOM 800 C C . ILE A 1 99 ? 1.546 0.885 8.434 1.00 97.50 99 ILE A C 1
ATOM 802 O O . ILE A 1 99 ? 1.280 -0.239 8.009 1.00 97.50 99 ILE A O 1
ATOM 806 N N . ILE A 1 100 ? 2.160 1.815 7.717 1.00 97.00 100 ILE A N 1
ATOM 807 C CA . ILE A 1 100 ? 2.624 1.624 6.352 1.00 97.00 100 ILE A CA 1
ATOM 808 C C . ILE A 1 100 ? 4.131 1.838 6.323 1.00 97.00 100 ILE A C 1
ATOM 810 O O . ILE A 1 100 ? 4.619 2.878 6.753 1.00 97.00 100 ILE A O 1
ATOM 814 N N . GLU A 1 101 ? 4.868 0.854 5.831 1.00 96.25 101 GLU A N 1
ATOM 815 C CA . GLU A 1 101 ? 6.314 0.933 5.637 1.00 96.25 101 GLU A CA 1
ATOM 816 C C . GLU A 1 101 ? 6.589 0.890 4.140 1.00 96.25 101 GLU A C 1
ATOM 818 O O . GLU A 1 101 ? 6.201 -0.055 3.458 1.00 96.25 101 GLU A O 1
ATOM 823 N N . HIS A 1 102 ? 7.204 1.946 3.625 1.00 92.62 102 HIS A N 1
ATOM 824 C CA . HIS A 1 102 ? 7.466 2.164 2.213 1.00 92.62 102 HIS A CA 1
ATOM 825 C C . HIS A 1 102 ? 8.965 2.067 1.964 1.00 92.62 102 HIS A C 1
ATOM 827 O O . HIS A 1 102 ? 9.714 2.910 2.455 1.00 92.62 102 HIS A O 1
ATOM 833 N N . SER A 1 103 ? 9.399 1.089 1.174 1.00 91.94 103 SER A N 1
ATOM 834 C CA . SER A 1 103 ? 10.772 1.070 0.677 1.00 91.94 103 SER A CA 1
ATOM 835 C C . SER A 1 103 ? 10.922 2.085 -0.455 1.00 91.94 103 SER A C 1
ATOM 837 O O . SER A 1 103 ? 10.108 2.102 -1.385 1.00 91.94 103 SER A O 1
ATOM 839 N N . GLU A 1 104 ? 11.980 2.873 -0.427 1.00 84.19 104 GLU A N 1
ATOM 840 C CA . GLU A 1 104 ? 12.402 3.723 -1.533 1.00 84.19 104 GLU A CA 1
ATOM 841 C C . GLU A 1 104 ? 13.435 3.002 -2.418 1.00 84.19 104 GLU A C 1
ATOM 843 O O . GLU A 1 104 ? 13.868 1.882 -2.140 1.00 84.19 104 GLU A O 1
ATOM 848 N N . THR A 1 105 ? 13.788 3.616 -3.549 1.00 75.31 105 THR A N 1
ATOM 849 C CA . THR A 1 105 ? 14.686 3.015 -4.557 1.00 75.31 105 THR A CA 1
ATOM 850 C C . THR A 1 105 ? 16.129 2.846 -4.054 1.00 75.31 105 THR A C 1
ATOM 852 O O . THR A 1 105 ? 16.861 2.002 -4.560 1.00 75.31 105 THR A O 1
ATOM 855 N N . ASP A 1 106 ? 16.534 3.638 -3.065 1.00 79.12 106 ASP A N 1
ATOM 856 C CA . ASP A 1 106 ? 17.836 3.607 -2.383 1.00 79.12 106 ASP A CA 1
ATOM 857 C C . ASP A 1 106 ? 17.900 2.587 -1.231 1.00 79.12 106 ASP A C 1
ATOM 859 O O . ASP A 1 106 ? 18.975 2.350 -0.682 1.00 79.12 106 ASP A O 1
ATOM 863 N N . GLY A 1 107 ? 16.780 1.932 -0.912 1.00 76.12 107 GLY A N 1
ATOM 864 C CA . GLY A 1 107 ? 16.674 0.974 0.186 1.00 76.12 107 GLY A CA 1
ATOM 865 C C . GLY A 1 107 ? 16.235 1.592 1.514 1.00 76.12 107 GLY A C 1
ATOM 866 O O . GLY A 1 107 ? 16.002 0.837 2.461 1.00 76.12 107 GLY A O 1
ATOM 867 N N . ASP A 1 108 ? 16.055 2.914 1.581 1.00 87.75 108 ASP A N 1
ATOM 868 C CA . ASP A 1 108 ? 15.521 3.574 2.771 1.00 87.75 108 ASP A CA 1
ATOM 869 C C . ASP A 1 108 ? 14.058 3.173 2.996 1.00 87.75 108 ASP A C 1
ATOM 871 O O . ASP A 1 108 ? 13.283 2.980 2.053 1.00 87.75 108 ASP A O 1
ATOM 875 N N . ILE A 1 109 ? 13.661 3.047 4.264 1.00 91.19 109 ILE A N 1
ATOM 876 C CA . ILE A 1 109 ? 12.292 2.688 4.643 1.00 91.19 109 ILE A CA 1
ATOM 877 C C . ILE A 1 109 ? 11.645 3.874 5.339 1.00 91.19 109 ILE A C 1
ATOM 879 O O . ILE A 1 109 ? 11.996 4.225 6.460 1.00 91.19 109 ILE A O 1
ATOM 883 N N . LYS A 1 110 ? 10.627 4.446 4.698 1.00 93.38 110 LYS A N 1
ATOM 884 C CA . LYS A 1 110 ? 9.777 5.473 5.303 1.00 93.38 110 LYS A CA 1
ATOM 885 C C . LYS A 1 110 ? 8.591 4.820 5.978 1.00 93.38 110 LYS A C 1
ATOM 887 O O . LYS A 1 110 ? 7.917 3.980 5.384 1.00 93.38 110 LYS A O 1
ATOM 892 N N . LYS A 1 111 ? 8.285 5.249 7.195 1.00 96.25 111 LYS A N 1
ATOM 893 C CA . LYS A 1 111 ? 7.164 4.720 7.968 1.00 96.25 111 LYS A CA 1
ATOM 894 C C . LYS A 1 111 ? 6.084 5.775 8.130 1.00 96.25 111 LYS A C 1
ATOM 896 O O . LYS A 1 111 ? 6.366 6.895 8.538 1.00 96.25 111 LYS A O 1
ATOM 901 N N . VAL A 1 112 ? 4.841 5.406 7.858 1.00 97.12 112 VAL A N 1
ATOM 902 C CA . VAL A 1 112 ? 3.655 6.229 8.087 1.00 97.12 112 VAL A CA 1
ATOM 903 C C . VAL A 1 112 ? 2.739 5.504 9.063 1.00 97.12 112 VAL A C 1
ATOM 905 O O . VAL A 1 112 ? 2.395 4.345 8.852 1.00 97.12 112 VAL A O 1
ATOM 908 N N . ILE A 1 113 ? 2.330 6.175 10.134 1.00 97.56 113 ILE A N 1
ATOM 909 C CA . ILE A 1 113 ? 1.350 5.659 11.091 1.00 97.56 113 ILE A CA 1
ATOM 910 C C . ILE A 1 113 ? 0.078 6.488 10.955 1.00 97.56 113 ILE A C 1
ATOM 912 O O . ILE A 1 113 ? 0.054 7.674 11.276 1.00 97.56 113 ILE A O 1
ATOM 916 N N . ASN A 1 114 ? -0.990 5.850 10.489 1.00 97.94 114 ASN A N 1
ATOM 917 C CA . ASN A 1 114 ? -2.315 6.441 10.372 1.00 97.94 114 ASN A CA 1
ATOM 918 C C . ASN A 1 114 ? -3.181 5.972 11.539 1.00 97.94 114 ASN A C 1
ATOM 920 O O . ASN A 1 114 ? -3.366 4.773 11.718 1.00 97.94 114 ASN A O 1
ATOM 924 N N . THR A 1 115 ? -3.719 6.907 12.320 1.00 97.88 115 THR A N 1
ATOM 925 C CA . THR A 1 115 ? -4.656 6.628 13.418 1.00 97.88 115 THR A CA 1
ATOM 926 C C . THR A 1 115 ? -6.063 7.044 13.013 1.00 97.88 115 THR A C 1
ATOM 928 O O . THR A 1 115 ? -6.270 8.154 12.515 1.00 97.88 115 THR A O 1
ATOM 931 N N . PHE A 1 116 ? -7.023 6.165 13.265 1.00 96.50 116 PHE A N 1
ATOM 932 C CA . PHE A 1 116 ? -8.426 6.300 12.914 1.00 96.50 116 PHE A CA 1
ATOM 933 C C . PHE A 1 116 ? -9.292 6.441 14.169 1.00 96.50 116 PHE A C 1
ATOM 935 O O . PHE A 1 116 ? -8.943 5.973 15.255 1.00 96.50 116 PHE A O 1
ATOM 942 N N . ASP A 1 117 ? -10.428 7.101 14.007 1.00 96.38 117 ASP A N 1
ATOM 943 C CA . ASP A 1 117 ? -11.489 7.219 15.000 1.00 96.38 117 ASP A CA 1
ATOM 944 C C . ASP A 1 117 ? -12.824 7.065 14.265 1.00 96.38 117 ASP A C 1
ATOM 946 O O . ASP A 1 117 ? -13.100 7.829 13.339 1.00 96.38 117 ASP A O 1
ATOM 950 N N . ASN A 1 118 ? -13.610 6.044 14.624 1.00 92.62 118 ASN A N 1
ATOM 951 C CA . ASN A 1 118 ? -14.854 5.671 13.936 1.00 92.62 118 ASN A CA 1
ATOM 952 C C . ASN A 1 118 ? -14.696 5.633 12.400 1.00 92.62 118 ASN A C 1
ATOM 954 O O . ASN A 1 118 ? -15.374 6.361 11.674 1.00 92.62 118 ASN A O 1
ATOM 958 N N . ASP A 1 119 ? -13.725 4.846 11.922 1.00 88.44 119 ASP A N 1
ATOM 959 C CA . ASP A 1 119 ? -13.369 4.669 10.503 1.00 88.44 119 ASP A CA 1
ATOM 960 C C . ASP A 1 119 ? -12.928 5.941 9.754 1.00 88.44 119 ASP A C 1
ATOM 962 O O . ASP A 1 119 ? -12.719 5.924 8.539 1.00 88.44 119 ASP A O 1
ATOM 966 N N . ARG A 1 120 ? -12.711 7.057 10.460 1.00 92.62 120 ARG A N 1
ATOM 967 C CA . ARG A 1 120 ? -12.189 8.302 9.883 1.00 92.62 120 ARG A CA 1
ATOM 968 C C . ARG A 1 120 ? -10.733 8.502 10.256 1.00 92.62 120 ARG A C 1
ATOM 970 O O . ARG A 1 120 ? -10.365 8.404 11.424 1.00 92.62 120 ARG A O 1
ATOM 977 N N . LEU A 1 121 ? -9.903 8.837 9.268 1.00 95.31 121 LEU A N 1
ATOM 978 C CA . LEU A 1 121 ? -8.510 9.204 9.508 1.00 95.31 121 LEU A CA 1
ATOM 979 C C . LEU A 1 121 ? -8.455 10.446 10.409 1.00 95.31 121 LEU A C 1
ATOM 981 O O . LEU A 1 121 ? -8.965 11.507 10.050 1.00 95.31 121 LEU A O 1
ATOM 985 N N . LYS A 1 122 ? -7.820 10.311 11.574 1.00 97.62 122 LYS A N 1
ATOM 986 C CA . LYS A 1 122 ? -7.721 11.365 12.590 1.00 97.62 122 LYS A CA 1
ATOM 987 C C . LYS A 1 122 ? -6.327 11.983 12.656 1.00 97.62 122 LYS A C 1
ATOM 989 O O . LYS A 1 122 ? -6.201 13.175 12.935 1.00 97.62 122 LYS A O 1
ATOM 994 N N . LYS A 1 123 ? -5.289 11.174 12.429 1.00 97.44 123 LYS A N 1
ATOM 995 C CA . LYS A 1 123 ? -3.879 11.579 12.508 1.00 97.44 123 LYS A CA 1
ATOM 996 C C . LYS A 1 123 ? -3.028 10.746 11.551 1.00 97.44 123 LYS A C 1
ATOM 998 O O . LYS A 1 123 ? -3.277 9.552 11.410 1.00 97.44 123 LYS A O 1
ATOM 1003 N N . SER A 1 124 ? -2.018 11.369 10.951 1.00 97.44 124 SER A N 1
ATOM 1004 C CA . SER A 1 124 ? -0.981 10.705 10.160 1.00 97.44 124 SER A CA 1
ATOM 1005 C C . SER A 1 124 ? 0.388 11.203 10.616 1.00 97.44 124 SER A C 1
ATOM 1007 O O . SER A 1 124 ? 0.594 12.411 10.732 1.00 97.44 124 SER A O 1
ATOM 1009 N N . GLU A 1 125 ? 1.294 10.282 10.927 1.00 97.69 125 GLU A N 1
ATOM 1010 C CA . GLU A 1 125 ? 2.654 10.572 11.388 1.00 97.69 125 GLU A CA 1
ATOM 1011 C C . GLU A 1 125 ? 3.654 9.909 10.456 1.00 97.69 125 GLU A C 1
ATOM 1013 O O . GLU A 1 125 ? 3.552 8.711 10.203 1.00 97.69 125 GLU A O 1
ATOM 1018 N N . MET A 1 126 ? 4.614 10.683 9.955 1.00 95.38 126 MET A N 1
ATOM 1019 C CA . MET A 1 126 ? 5.634 10.202 9.032 1.00 95.38 126 MET A CA 1
ATOM 1020 C C . MET A 1 126 ? 7.002 10.209 9.707 1.00 95.38 126 MET A C 1
ATOM 1022 O O . MET A 1 126 ? 7.388 11.200 10.326 1.00 95.38 126 MET A O 1
ATOM 1026 N N . TYR A 1 127 ? 7.729 9.111 9.546 1.00 93.25 127 TYR A N 1
ATOM 1027 C CA . TYR A 1 127 ? 9.079 8.903 10.046 1.00 93.25 127 TYR A CA 1
ATOM 1028 C C . TYR A 1 127 ? 9.982 8.505 8.877 1.00 93.25 127 TYR A C 1
ATOM 1030 O O . TYR A 1 127 ? 9.552 7.797 7.958 1.00 93.25 127 TYR A O 1
ATOM 1038 N N . SER A 1 128 ? 11.210 9.012 8.903 1.00 85.62 128 SER A N 1
ATOM 1039 C CA . SER A 1 128 ? 12.288 8.705 7.958 1.00 85.62 128 SER A CA 1
ATOM 1040 C C . SER A 1 128 ? 13.432 8.041 8.701 1.00 85.62 128 SER A C 1
ATOM 1042 O O . SER A 1 128 ? 13.615 8.394 9.890 1.00 85.62 128 SER A O 1
#

Secondary structure (DSSP, 8-state):
--SSHHHHHHTTSSS--------------TTS---SEEEEE----SSS----TT-EEEEEEETTEEEEEEEEEEE-TTS-EEEEEEEEEEEEEETTEEEEEEE-TTS-EEEEEEEEETTEEEEEEEE-